Protein AF-A0A7C1RLZ0-F1 (afdb_monomer_lite)

pLDDT: mean 83.34, std 13.03, range [57.53, 97.75]

Secondary structure (DSSP, 8-state):
-HHHHHHTT---SS-HHHHHHHHH-------HHHHHHH----SS-HHHHHHHHHHHHHHHT--

Foldseek 3Di:
DVVVCVVVVHDPPDDPVRVVCVPVDDDDDDCVVCCVPVVDDDPDDPVRVVVVVVVVCVVVVVD

Radius of gyration: 18.3 Å; chains: 1; bounding box: 40×30×37 Å

Sequence (63 aa):
MELVGKLFGFRPPFKHDTIDWMTKKLWYSDVSKARKVLKYVPKFSLDEGIKKTVDYYKKKGYL

Structure (mmCIF, N/CA/C/O b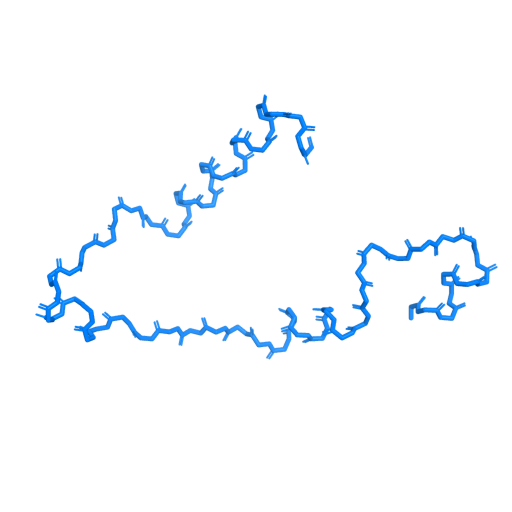ackbone):
data_AF-A0A7C1RLZ0-F1
#
_entry.id   AF-A0A7C1RLZ0-F1
#
loop_
_atom_site.group_PDB
_atom_site.id
_atom_site.type_symbol
_atom_site.label_atom_id
_atom_site.label_alt_id
_atom_site.label_comp_id
_atom_site.label_asym_id
_atom_site.label_entity_id
_atom_site.label_seq_id
_atom_site.pdbx_PDB_ins_code
_atom_site.Cartn_x
_atom_site.Cartn_y
_atom_site.Cartn_z
_atom_site.occupancy
_atom_site.B_iso_or_equiv
_atom_site.auth_seq_id
_atom_site.auth_comp_id
_atom_site.auth_asym_id
_atom_site.auth_atom_id
_atom_site.pdbx_PDB_model_num
ATOM 1 N N . MET A 1 1 ? -16.816 -17.540 10.862 1.00 58.06 1 MET A N 1
ATOM 2 C CA . MET A 1 1 ? -16.997 -16.183 11.430 1.00 58.06 1 MET A CA 1
ATOM 3 C C . MET A 1 1 ? -18.386 -15.599 11.191 1.00 58.06 1 MET A C 1
ATOM 5 O O . MET A 1 1 ? -18.959 -15.079 12.136 1.00 58.06 1 MET A O 1
ATOM 9 N N . GLU A 1 2 ? -18.971 -15.707 9.992 1.00 57.75 2 GLU A N 1
ATOM 10 C CA . GLU A 1 2 ? -20.306 -15.126 9.735 1.00 57.75 2 GLU A CA 1
ATOM 11 C C . GLU A 1 2 ? -21.445 -15.754 10.555 1.00 57.75 2 GLU A C 1
ATOM 13 O O . GLU A 1 2 ? -22.347 -15.043 10.990 1.00 57.75 2 GLU A O 1
ATOM 18 N N . LEU A 1 3 ? -21.381 -17.066 10.814 1.00 57.53 3 LEU A N 1
ATOM 19 C CA . LEU A 1 3 ? -22.381 -17.769 11.627 1.00 57.53 3 LEU A CA 1
ATOM 20 C C . LEU A 1 3 ? -22.378 -17.281 13.088 1.00 57.53 3 LEU A C 1
ATOM 22 O O . LEU A 1 3 ? -23.431 -17.063 13.670 1.00 57.53 3 LEU A O 1
ATOM 26 N N . VAL A 1 4 ? -21.186 -17.041 13.646 1.00 60.62 4 VAL A N 1
ATOM 27 C CA . VAL A 1 4 ? -20.987 -16.544 15.018 1.00 60.62 4 VAL A CA 1
ATOM 28 C C . VAL A 1 4 ? -21.415 -15.079 15.130 1.00 60.62 4 VAL A C 1
ATOM 30 O O . VAL A 1 4 ? -22.132 -14.729 16.056 1.00 60.62 4 VAL A O 1
ATOM 33 N N . GLY A 1 5 ? -21.069 -14.226 14.160 1.00 61.28 5 GLY A N 1
ATOM 34 C CA . GLY A 1 5 ? -21.501 -12.822 14.162 1.00 61.28 5 GLY A CA 1
ATOM 35 C C . GLY A 1 5 ? -23.023 -12.650 14.079 1.00 61.28 5 GLY A C 1
ATOM 36 O O . GLY A 1 5 ? -23.593 -11.810 14.772 1.00 61.28 5 GLY A O 1
ATOM 37 N N . LYS A 1 6 ? -23.709 -13.503 13.300 1.00 61.28 6 LYS A N 1
ATOM 38 C CA . LYS A 1 6 ? -25.182 -13.533 13.254 1.00 61.28 6 LYS A CA 1
ATOM 39 C C . LYS A 1 6 ? -25.808 -14.023 14.564 1.00 61.28 6 LYS A C 1
ATOM 41 O O . LYS A 1 6 ? -26.855 -13.509 14.939 1.00 61.28 6 LYS A O 1
ATOM 46 N N . LEU A 1 7 ? -25.176 -14.980 15.248 1.00 62.47 7 LEU A N 1
ATOM 47 C CA . LEU A 1 7 ? -25.672 -15.543 16.511 1.00 62.47 7 LEU A CA 1
ATOM 48 C C . LEU A 1 7 ? -25.432 -14.612 17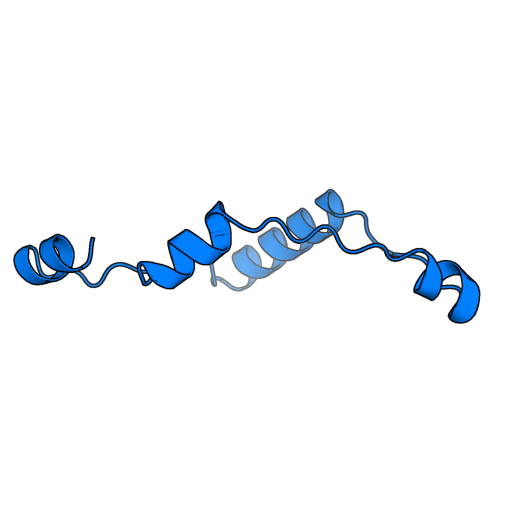.716 1.00 62.47 7 LEU A C 1
ATOM 50 O O . LEU A 1 7 ? -26.251 -14.565 18.624 1.00 62.47 7 LEU A O 1
ATOM 54 N N . PHE A 1 8 ? -24.325 -13.862 17.710 1.00 67.69 8 PHE A N 1
ATOM 55 C CA . PHE A 1 8 ? -23.892 -12.986 18.810 1.00 67.69 8 PHE A CA 1
ATOM 56 C C . PHE A 1 8 ? -24.109 -11.485 18.535 1.00 67.69 8 PHE A C 1
ATOM 58 O O . PHE A 1 8 ? -23.600 -10.643 19.270 1.00 67.69 8 PHE A O 1
ATOM 65 N N . GLY A 1 9 ? -24.858 -11.129 17.485 1.00 64.31 9 GLY A N 1
ATOM 66 C CA . GLY A 1 9 ? -25.313 -9.755 17.240 1.00 64.31 9 GLY A CA 1
ATOM 67 C C . GLY A 1 9 ? -24.228 -8.747 16.841 1.00 64.31 9 GLY A C 1
ATOM 68 O O . GLY A 1 9 ? -24.501 -7.549 16.830 1.00 64.31 9 GLY A O 1
ATOM 69 N N . PHE A 1 10 ? -23.020 -9.193 16.480 1.00 70.75 10 PHE A N 1
ATOM 70 C CA . PHE A 1 10 ? -21.964 -8.309 15.982 1.00 70.75 10 PHE A CA 1
ATOM 71 C C . PHE A 1 10 ? -21.651 -8.601 14.514 1.00 70.75 10 PHE A C 1
ATOM 73 O O . PHE A 1 10 ? -21.526 -9.749 14.083 1.00 70.75 10 PHE A O 1
ATOM 80 N N . ARG A 1 11 ? -21.491 -7.542 13.716 1.00 59.59 11 ARG A N 1
ATOM 81 C CA . ARG A 1 11 ? -20.995 -7.672 12.345 1.00 59.59 11 ARG A CA 1
ATOM 82 C C . ARG A 1 11 ? -19.469 -7.764 12.401 1.00 59.59 11 ARG A C 1
ATOM 84 O O . ARG A 1 11 ? -18.847 -6.812 12.871 1.00 59.59 11 ARG A O 1
ATOM 91 N N . PRO A 1 12 ? -18.845 -8.867 11.951 1.00 68.94 12 PRO A N 1
ATOM 92 C CA . PRO A 1 12 ? -17.394 -8.923 11.886 1.00 68.94 12 PRO A CA 1
ATOM 93 C C . PRO A 1 12 ? -16.877 -7.807 10.960 1.00 68.94 12 PRO A C 1
ATOM 95 O O . PRO A 1 12 ? -17.488 -7.555 9.918 1.00 68.94 12 PRO A O 1
ATOM 98 N N . PRO A 1 13 ? -15.765 -7.139 11.319 1.00 73.56 13 PRO A N 1
ATOM 99 C CA . PRO A 1 13 ? -15.261 -5.980 10.578 1.00 73.56 13 PRO A CA 1
ATOM 100 C C . PRO A 1 13 ? -14.795 -6.333 9.159 1.00 73.56 13 PRO A C 1
ATOM 102 O O . PRO A 1 13 ? -14.738 -5.464 8.294 1.00 73.56 13 PRO A O 1
ATOM 105 N N . PHE A 1 14 ? -14.508 -7.612 8.899 1.00 76.12 14 PHE A N 1
ATOM 106 C CA . PHE A 1 14 ? -14.090 -8.114 7.596 1.00 76.12 14 PHE A CA 1
ATOM 107 C C . PHE A 1 14 ? -14.893 -9.353 7.200 1.00 76.12 14 PHE A C 1
ATOM 109 O O . PHE A 1 14 ?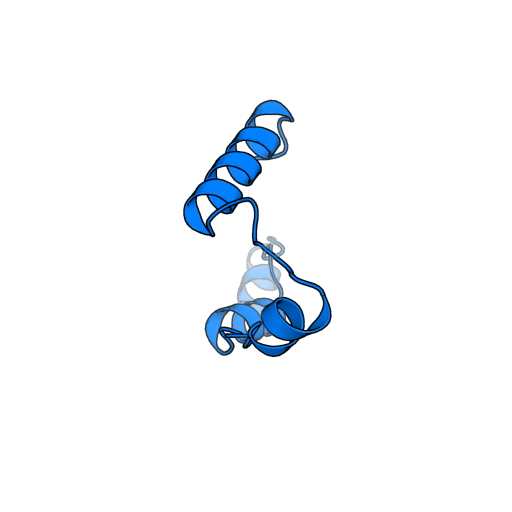 -15.210 -10.204 8.036 1.00 76.12 14 PHE A O 1
ATOM 116 N N . LYS A 1 15 ? -15.193 -9.465 5.902 1.00 82.69 15 LYS A N 1
ATOM 117 C CA . LYS A 1 15 ? -15.775 -10.675 5.310 1.00 82.69 15 LYS A CA 1
ATOM 118 C C . LYS A 1 15 ? -14.733 -11.790 5.266 1.00 82.69 15 LYS A C 1
ATOM 120 O O . LYS A 1 15 ? -13.536 -11.521 5.178 1.00 82.69 15 LYS A O 1
ATOM 125 N N . HIS A 1 16 ? -15.195 -13.037 5.272 1.00 80.94 16 HIS A N 1
ATOM 126 C CA . HIS A 1 16 ? -14.316 -14.207 5.203 1.00 80.94 16 HIS A CA 1
ATOM 127 C C . HIS A 1 16 ? -13.376 -14.158 3.987 1.00 80.94 16 HIS A C 1
ATOM 129 O O . HIS A 1 16 ? -12.169 -14.300 4.144 1.00 80.94 16 HIS A O 1
ATOM 135 N N . ASP A 1 17 ? -13.905 -13.836 2.806 1.00 83.19 17 ASP A N 1
ATOM 136 C CA . ASP A 1 17 ? -13.113 -13.747 1.571 1.00 83.19 17 ASP A CA 1
ATOM 137 C C . ASP A 1 17 ? -12.028 -12.666 1.637 1.00 83.19 17 ASP A C 1
ATOM 139 O O . ASP A 1 17 ? -10.948 -12.821 1.073 1.00 83.19 17 ASP A O 1
ATOM 143 N N . THR A 1 18 ? -12.288 -11.572 2.360 1.00 83.06 18 THR A N 1
ATOM 144 C CA . THR A 1 18 ? -11.305 -10.508 2.589 1.00 83.06 18 THR A CA 1
ATOM 145 C C . THR A 1 18 ? -10.153 -11.013 3.453 1.00 83.06 18 THR A C 1
ATOM 147 O O . THR A 1 18 ? -8.995 -10.752 3.138 1.00 83.06 18 THR A O 1
ATOM 150 N N . ILE A 1 19 ? -10.453 -1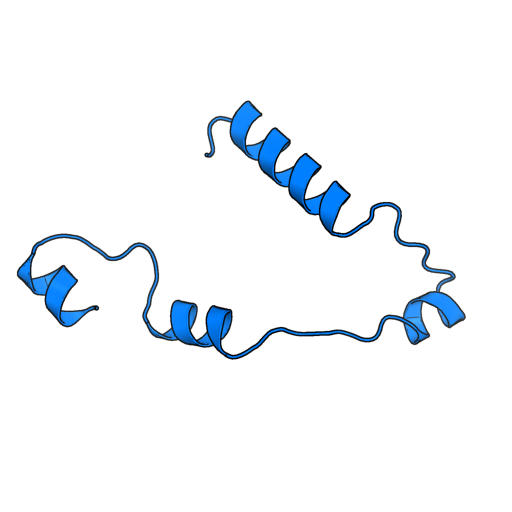1.780 4.504 1.00 81.75 19 ILE A N 1
ATOM 151 C CA . ILE A 1 19 ? -9.437 -12.411 5.358 1.00 81.75 19 ILE A CA 1
ATOM 152 C C . ILE A 1 19 ? -8.624 -13.428 4.549 1.00 81.75 19 ILE A C 1
ATOM 154 O O . ILE A 1 19 ? -7.395 -13.409 4.595 1.00 81.75 19 ILE A O 1
ATOM 158 N N . ASP A 1 20 ? -9.292 -14.272 3.763 1.00 83.69 20 ASP A N 1
ATOM 159 C CA . ASP A 1 20 ? -8.643 -15.264 2.903 1.00 83.69 20 ASP A CA 1
ATOM 160 C C . ASP A 1 20 ? -7.718 -14.610 1.870 1.00 83.69 20 ASP A C 1
ATOM 162 O O . ASP A 1 20 ? -6.586 -15.052 1.674 1.00 83.69 20 ASP A O 1
ATOM 166 N N . TRP A 1 21 ? -8.158 -13.519 1.242 1.00 81.56 21 TRP A N 1
ATOM 167 C CA . TRP A 1 21 ? -7.342 -12.763 0.297 1.00 81.56 21 TRP A CA 1
ATOM 168 C C . TRP A 1 21 ? -6.107 -12.140 0.963 1.00 81.56 21 TRP A C 1
ATOM 170 O O . TRP A 1 21 ? -5.003 -12.288 0.437 1.00 81.56 21 TRP A O 1
ATOM 180 N N . MET A 1 22 ? -6.269 -11.508 2.133 1.00 80.81 22 MET A N 1
ATOM 181 C CA . MET A 1 22 ? -5.167 -10.860 2.861 1.00 80.81 22 MET A CA 1
ATOM 182 C C . MET A 1 22 ? -4.136 -11.857 3.406 1.00 80.81 22 MET A C 1
ATOM 184 O O . MET A 1 22 ? -2.959 -11.525 3.500 1.00 80.81 22 MET A O 1
ATOM 188 N N . THR A 1 23 ? -4.559 -13.070 3.770 1.00 79.88 23 THR A N 1
ATOM 189 C CA . THR A 1 23 ? -3.685 -14.073 4.405 1.00 79.88 23 THR A CA 1
ATOM 190 C C . THR A 1 23 ? -3.000 -15.002 3.408 1.00 79.88 23 THR A C 1
ATOM 192 O O . THR A 1 23 ? -1.877 -15.434 3.655 1.00 79.88 23 THR A O 1
ATOM 195 N N . LYS A 1 24 ? -3.639 -15.310 2.272 1.00 75.69 24 LYS A N 1
ATOM 196 C CA . LYS A 1 24 ? -3.121 -16.291 1.303 1.00 75.69 24 LYS A CA 1
ATOM 197 C C . LYS A 1 24 ? -2.294 -15.671 0.175 1.00 75.69 24 LYS A C 1
ATOM 199 O O . LYS A 1 24 ? -1.594 -16.406 -0.517 1.00 75.69 24 LYS A O 1
ATOM 204 N N . LYS A 1 25 ? -2.373 -14.354 -0.060 1.00 65.00 25 LYS A N 1
ATOM 205 C CA . LYS A 1 25 ? -1.705 -13.700 -1.199 1.00 65.00 25 LYS A CA 1
ATOM 206 C C . LYS A 1 25 ? -0.896 -12.476 -0.776 1.00 65.00 25 LYS A C 1
ATOM 208 O O . LYS A 1 25 ? -1.373 -11.348 -0.850 1.00 65.00 25 LYS A O 1
ATOM 213 N N . LEU A 1 26 ? 0.372 -12.689 -0.434 1.00 69.06 26 LEU A N 1
ATOM 214 C CA . LEU A 1 26 ? 1.359 -11.610 -0.454 1.00 69.06 26 LEU A CA 1
ATOM 215 C C . LEU A 1 26 ? 1.775 -11.369 -1.910 1.00 69.06 26 LEU A C 1
ATOM 217 O O . LEU A 1 26 ? 2.420 -12.210 -2.534 1.00 69.06 26 LEU A O 1
ATOM 221 N N . TRP A 1 27 ? 1.360 -10.235 -2.472 1.00 69.56 27 TRP A N 1
ATOM 222 C CA . TRP A 1 27 ? 1.741 -9.841 -3.827 1.00 69.56 27 TRP A CA 1
ATOM 223 C C . TRP A 1 27 ? 3.120 -9.184 -3.798 1.00 69.56 27 TRP A C 1
ATOM 225 O O . TRP A 1 27 ? 3.250 -8.000 -3.491 1.00 69.56 27 TRP A O 1
ATOM 235 N N . TYR A 1 28 ? 4.153 -9.953 -4.136 1.00 71.88 28 TYR A N 1
ATOM 236 C CA . TYR A 1 28 ? 5.474 -9.406 -4.426 1.00 71.88 28 TYR A CA 1
ATOM 237 C C . TYR A 1 28 ? 5.531 -9.016 -5.902 1.00 71.88 28 TYR A C 1
ATOM 239 O O . TYR A 1 28 ? 5.622 -9.870 -6.782 1.00 71.88 28 TYR A O 1
ATOM 247 N N . SER A 1 29 ? 5.445 -7.718 -6.177 1.00 76.81 29 SER A N 1
ATOM 248 C CA . SER A 1 29 ? 5.536 -7.188 -7.538 1.00 76.81 29 SER A CA 1
ATOM 249 C C . SER A 1 29 ? 6.980 -6.819 -7.875 1.00 76.81 29 SER A C 1
ATOM 251 O O . SER A 1 29 ? 7.598 -6.025 -7.163 1.00 76.81 29 SER A O 1
ATOM 253 N N . ASP A 1 30 ? 7.509 -7.340 -8.985 1.00 85.12 30 ASP A N 1
ATOM 254 C CA . ASP A 1 30 ? 8.788 -6.874 -9.527 1.00 85.12 30 ASP A CA 1
ATOM 255 C C . ASP A 1 30 ? 8.631 -5.474 -10.137 1.00 85.12 30 ASP A C 1
ATOM 257 O O . ASP A 1 30 ? 7.822 -5.240 -11.037 1.00 85.12 30 ASP A O 1
ATOM 261 N N . VAL A 1 31 ? 9.437 -4.529 -9.654 1.00 89.19 31 VAL A N 1
ATOM 262 C CA . VAL A 1 31 ? 9.438 -3.132 -10.120 1.00 89.19 31 VAL A CA 1
ATOM 263 C C . VAL A 1 31 ? 10.615 -2.821 -11.049 1.00 89.19 31 VAL A C 1
ATOM 265 O O . VAL A 1 31 ? 10.833 -1.660 -11.410 1.00 89.19 31 VAL A O 1
ATOM 268 N N . SER A 1 32 ? 11.387 -3.830 -11.464 1.00 92.44 32 SER A N 1
ATOM 269 C CA . SER A 1 32 ? 12.628 -3.643 -12.224 1.00 92.44 32 SER A CA 1
ATOM 270 C C . SER A 1 32 ? 12.383 -2.960 -13.572 1.00 92.44 32 SER A C 1
ATOM 272 O O . SER A 1 32 ? 13.133 -2.062 -13.966 1.00 92.44 32 SER A O 1
ATOM 274 N N . LYS A 1 33 ? 11.271 -3.282 -14.249 1.00 94.38 33 LYS A N 1
ATOM 275 C CA . LYS A 1 33 ? 10.868 -2.619 -15.504 1.00 94.38 33 LYS A CA 1
ATOM 276 C C . LYS A 1 33 ? 10.635 -1.116 -15.320 1.00 94.38 33 LYS A C 1
ATOM 278 O O . LYS A 1 33 ? 11.122 -0.320 -16.123 1.00 94.38 33 LYS A O 1
ATOM 283 N N . ALA A 1 34 ? 9.935 -0.723 -14.256 1.00 93.56 34 ALA A N 1
ATOM 284 C CA . ALA A 1 34 ? 9.656 0.681 -13.958 1.00 93.56 34 ALA A CA 1
ATOM 285 C C . ALA A 1 34 ? 10.947 1.455 -13.649 1.00 93.56 34 ALA A C 1
ATOM 287 O O . ALA A 1 34 ? 11.136 2.566 -14.144 1.00 93.56 34 ALA A O 1
ATOM 288 N N . ARG A 1 35 ? 11.884 0.844 -12.912 1.00 93.31 35 ARG A N 1
ATOM 289 C CA . ARG A 1 35 ? 13.212 1.428 -12.660 1.00 93.31 35 ARG A CA 1
ATOM 290 C C . ARG A 1 35 ? 13.984 1.667 -13.959 1.00 93.31 35 ARG A C 1
ATOM 292 O O . ARG A 1 35 ? 14.575 2.727 -14.137 1.00 93.31 35 ARG A O 1
ATOM 299 N N . LYS A 1 36 ? 13.954 0.708 -14.891 1.00 96.19 36 LYS A N 1
ATOM 300 C CA . LYS A 1 36 ? 14.697 0.794 -16.158 1.00 96.19 36 LYS A CA 1
ATOM 301 C C . LYS A 1 36 ? 14.127 1.850 -17.107 1.00 96.19 36 LYS A C 1
ATOM 303 O O . LYS A 1 36 ? 14.891 2.671 -17.621 1.00 96.19 36 LYS A O 1
ATOM 308 N N . VAL A 1 37 ? 12.813 1.800 -17.337 1.00 97.62 37 VAL A N 1
ATOM 309 C CA . VAL A 1 37 ? 12.119 2.586 -18.373 1.00 97.62 37 VAL A CA 1
ATOM 310 C C . VAL A 1 37 ? 11.754 3.976 -17.873 1.00 97.62 37 VAL A C 1
ATOM 312 O O . VAL A 1 37 ? 12.023 4.959 -18.550 1.00 97.62 37 VAL A O 1
ATOM 315 N N . LEU A 1 38 ? 11.180 4.065 -16.673 1.00 96.00 38 LEU A N 1
ATOM 316 C CA . LEU A 1 38 ? 10.661 5.320 -16.125 1.00 96.00 38 LEU A CA 1
ATOM 317 C C . LEU A 1 38 ? 11.665 6.024 -15.210 1.00 96.00 38 LEU A C 1
ATOM 319 O O . LEU A 1 38 ? 11.338 7.054 -14.632 1.00 96.00 38 LEU A O 1
ATOM 323 N N . LYS A 1 39 ? 12.858 5.439 -15.018 1.00 95.25 39 LYS A N 1
ATOM 324 C CA . LYS A 1 39 ? 13.831 5.880 -14.003 1.00 95.25 39 LYS A CA 1
ATOM 325 C C . LYS A 1 39 ? 13.185 6.009 -12.622 1.00 95.25 39 LYS A C 1
ATOM 327 O O . LYS A 1 39 ? 13.527 6.890 -11.840 1.00 95.25 39 LYS A O 1
ATOM 332 N N . TYR A 1 40 ? 12.228 5.125 -12.331 1.00 93.50 40 TYR A N 1
ATOM 333 C CA . TYR A 1 40 ? 11.496 5.156 -11.076 1.00 93.50 40 TYR A CA 1
ATOM 334 C C . TYR A 1 40 ? 12.443 4.900 -9.902 1.00 93.50 40 TYR A C 1
ATOM 336 O O . TYR A 1 40 ? 13.086 3.849 -9.824 1.00 93.50 40 TYR A O 1
ATOM 344 N N . VAL A 1 41 ? 12.491 5.851 -8.973 1.00 92.00 41 VAL A N 1
ATOM 345 C CA . VAL A 1 41 ? 13.206 5.724 -7.704 1.00 92.00 41 VAL A CA 1
ATOM 346 C C . VAL A 1 41 ? 12.175 5.843 -6.580 1.00 92.00 41 VAL A C 1
ATOM 348 O O . VAL A 1 41 ? 11.561 6.905 -6.435 1.00 92.00 41 VAL A O 1
ATOM 351 N N . PRO A 1 42 ? 11.930 4.771 -5.802 1.00 88.69 42 PRO A N 1
ATOM 352 C CA . PRO A 1 42 ? 11.026 4.846 -4.665 1.00 88.69 42 PRO A CA 1
ATOM 353 C C . PRO A 1 42 ? 11.586 5.837 -3.645 1.00 88.69 42 PRO A C 1
ATOM 355 O O . PRO A 1 42 ? 12.727 5.713 -3.209 1.00 88.69 42 PRO A O 1
ATOM 358 N N . LYS A 1 43 ? 10.774 6.838 -3.298 1.00 92.00 43 LYS A N 1
ATOM 359 C CA . LYS A 1 43 ? 11.159 7.924 -2.382 1.00 92.00 43 LYS A CA 1
ATOM 360 C C . LYS A 1 43 ? 11.203 7.494 -0.918 1.00 92.00 43 LYS A C 1
ATOM 362 O O . LYS A 1 43 ? 11.872 8.144 -0.129 1.00 92.00 43 LYS A O 1
ATOM 367 N N . PHE A 1 44 ? 10.467 6.441 -0.575 1.00 93.31 44 PHE A N 1
ATOM 368 C CA . PHE A 1 44 ? 10.333 5.928 0.783 1.00 93.31 44 PHE A CA 1
ATOM 369 C C . PHE A 1 44 ? 10.538 4.418 0.767 1.00 93.31 44 PHE A C 1
ATOM 371 O O . PHE A 1 44 ? 10.122 3.746 -0.185 1.00 93.31 44 PHE A O 1
ATOM 378 N N . SER A 1 45 ? 11.162 3.888 1.818 1.00 90.88 45 SER A N 1
ATOM 379 C CA . SER A 1 45 ? 11.139 2.447 2.070 1.00 90.88 45 SER A CA 1
ATOM 380 C C . SER A 1 45 ? 9.730 2.003 2.470 1.00 90.88 45 SER A C 1
ATOM 382 O O . SER A 1 45 ? 8.870 2.826 2.800 1.00 90.88 45 SER A O 1
ATOM 384 N N . LEU A 1 46 ? 9.488 0.690 2.451 1.00 87.56 46 LEU A N 1
ATOM 385 C CA . LEU A 1 46 ? 8.216 0.143 2.918 1.00 87.56 46 LEU A CA 1
ATOM 386 C C . LEU A 1 46 ? 7.966 0.514 4.388 1.00 87.56 46 LEU A C 1
ATOM 388 O O . LEU A 1 46 ? 6.903 1.045 4.702 1.00 87.56 46 LEU A O 1
ATOM 392 N N . ASP A 1 47 ? 8.961 0.324 5.258 1.00 93.56 47 ASP A N 1
ATOM 393 C CA . ASP A 1 47 ? 8.866 0.653 6.686 1.00 93.56 47 ASP A CA 1
ATOM 394 C C . ASP A 1 47 ? 8.584 2.139 6.928 1.00 93.56 47 ASP A C 1
ATOM 396 O O . ASP A 1 47 ? 7.724 2.503 7.734 1.00 93.56 47 ASP A O 1
ATOM 400 N N . GLU A 1 48 ? 9.270 3.019 6.194 1.00 96.69 48 GLU A N 1
ATOM 401 C CA . GLU A 1 48 ? 9.061 4.460 6.304 1.00 96.69 48 GLU A CA 1
ATOM 402 C C . GLU A 1 48 ? 7.654 4.855 5.836 1.00 96.69 48 GLU A C 1
ATOM 404 O O . GLU A 1 48 ? 6.970 5.640 6.500 1.00 96.69 48 GLU A O 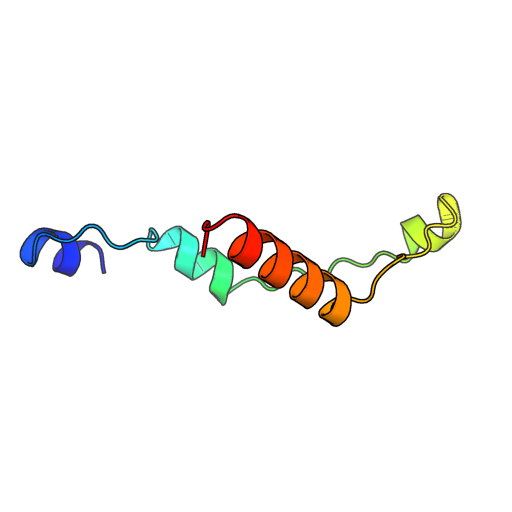1
ATOM 409 N N . GLY A 1 49 ? 7.203 4.285 4.715 1.00 94.94 49 GLY A N 1
ATOM 410 C CA . GLY A 1 49 ? 5.863 4.499 4.178 1.00 94.94 49 GLY A CA 1
ATOM 411 C C . GLY A 1 49 ? 4.771 4.054 5.151 1.00 94.94 49 GLY A C 1
ATOM 412 O O . GLY A 1 49 ? 3.820 4.806 5.387 1.00 94.94 49 GLY A O 1
ATOM 413 N N . ILE A 1 50 ? 4.928 2.879 5.769 1.00 94.69 50 ILE A N 1
ATOM 414 C CA . ILE A 1 50 ? 4.004 2.360 6.786 1.00 94.69 50 ILE A CA 1
ATOM 415 C C . ILE A 1 50 ? 3.951 3.314 7.979 1.00 94.69 50 ILE A C 1
ATOM 417 O O . ILE A 1 50 ? 2.863 3.752 8.357 1.00 94.69 50 ILE A O 1
ATOM 421 N N . LYS A 1 51 ? 5.108 3.700 8.531 1.00 97.12 51 LYS A N 1
ATOM 422 C CA . LYS A 1 51 ? 5.178 4.598 9.691 1.00 97.12 51 LYS A CA 1
ATOM 423 C C . LYS A 1 51 ? 4.479 5.931 9.421 1.00 97.12 51 LYS A C 1
ATOM 425 O O . LYS A 1 51 ? 3.608 6.334 10.188 1.00 97.12 51 LYS A O 1
ATOM 430 N N . LYS A 1 52 ? 4.793 6.576 8.293 1.00 96.62 52 LYS A N 1
ATOM 431 C CA . LYS A 1 52 ? 4.168 7.849 7.892 1.00 96.62 52 LYS A CA 1
ATOM 432 C C . LYS A 1 52 ? 2.656 7.728 7.720 1.00 96.62 52 LYS A C 1
ATOM 434 O O . LYS A 1 52 ? 1.925 8.641 8.100 1.00 96.62 52 LYS A O 1
ATOM 439 N N . THR A 1 53 ? 2.193 6.609 7.168 1.00 96.31 53 THR A N 1
ATOM 440 C CA . THR A 1 53 ? 0.763 6.351 6.974 1.00 96.31 53 THR A CA 1
ATOM 441 C C . THR A 1 53 ? 0.053 6.187 8.315 1.00 96.31 53 THR A C 1
ATOM 443 O O . THR A 1 53 ? -0.942 6.863 8.561 1.00 96.31 53 THR A O 1
ATOM 446 N N . VAL A 1 54 ? 0.585 5.366 9.224 1.00 96.81 54 VAL A N 1
ATOM 447 C CA . VAL A 1 54 ? 0.004 5.176 10.565 1.00 96.81 54 VAL A CA 1
ATOM 448 C C . VAL A 1 54 ? -0.044 6.494 11.339 1.00 96.81 54 VAL A C 1
ATOM 450 O O . VAL A 1 54 ? -1.078 6.833 11.916 1.00 96.81 54 VAL A O 1
ATOM 453 N N . ASP A 1 55 ? 1.042 7.270 11.313 1.00 97.75 55 ASP A N 1
ATOM 454 C CA . ASP A 1 55 ? 1.114 8.562 11.998 1.00 97.75 55 ASP A CA 1
ATOM 455 C C . ASP A 1 55 ? 0.076 9.557 11.456 1.00 97.75 55 ASP A C 1
ATOM 457 O O . ASP A 1 55 ? -0.533 10.302 12.227 1.00 97.75 55 ASP A O 1
ATOM 461 N N . TYR A 1 56 ? -0.163 9.562 10.140 1.00 97.56 56 TYR A N 1
ATOM 462 C CA . TYR A 1 56 ? -1.214 10.375 9.528 1.00 97.56 56 TYR A CA 1
ATOM 463 C C . TYR A 1 56 ? -2.606 9.986 10.040 1.00 97.56 56 TYR A C 1
ATOM 465 O O . TYR A 1 56 ? -3.373 10.863 10.441 1.00 97.56 56 TYR A O 1
ATOM 473 N N . TYR A 1 57 ? -2.925 8.689 10.068 1.00 97.06 57 TYR A N 1
ATOM 474 C CA . TYR A 1 57 ? -4.240 8.201 10.497 1.00 97.06 57 TYR A CA 1
ATOM 475 C C . TYR A 1 57 ? -4.519 8.538 11.965 1.00 97.06 57 TYR A C 1
ATOM 477 O O . TYR A 1 57 ? -5.597 9.046 12.277 1.00 97.06 57 TYR A O 1
ATOM 485 N N . LYS A 1 58 ? -3.522 8.367 12.843 1.00 97.00 58 LYS A N 1
ATOM 486 C CA . LYS A 1 58 ? -3.614 8.768 14.256 1.00 97.00 58 LYS A CA 1
ATOM 487 C C . LYS A 1 58 ? -3.883 10.264 14.409 1.00 97.00 58 LYS A C 1
ATOM 489 O O . LYS A 1 58 ? -4.780 10.658 15.144 1.00 97.00 58 LYS A O 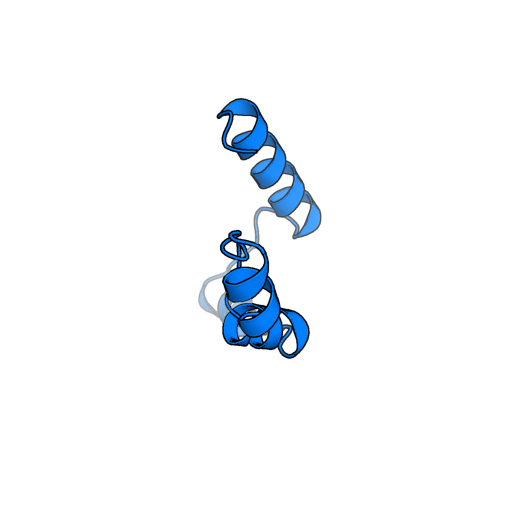1
ATOM 494 N N . LYS A 1 59 ? -3.157 11.113 13.672 1.00 97.38 59 LYS A N 1
ATOM 495 C CA . LYS A 1 59 ? -3.354 12.576 13.711 1.00 97.38 59 LYS A CA 1
ATOM 496 C C . LYS A 1 59 ? -4.741 13.012 13.245 1.00 97.38 59 LYS A C 1
ATOM 498 O O . LYS A 1 59 ? -5.207 14.072 13.649 1.00 97.38 59 LYS A O 1
ATOM 503 N N . LYS A 1 60 ? -5.376 12.235 12.369 1.00 96.31 60 LYS A N 1
ATOM 504 C CA . LYS A 1 60 ? -6.720 12.511 11.854 1.00 96.31 60 LYS A CA 1
ATOM 505 C C . LYS A 1 60 ? -7.843 11.908 12.701 1.00 96.31 60 LYS A C 1
ATOM 507 O O . LYS A 1 60 ? -8.999 12.191 12.409 1.00 96.31 60 LYS A O 1
ATOM 512 N N . GLY A 1 61 ? -7.520 11.116 13.727 1.00 94.06 61 GLY A N 1
ATOM 513 C CA . GLY A 1 61 ? -8.514 10.399 14.529 1.00 94.06 61 GLY A CA 1
ATOM 514 C C . GLY A 1 61 ? -9.221 9.283 13.755 1.00 94.06 61 GLY A C 1
ATOM 515 O O . GLY A 1 61 ? -10.369 8.970 14.046 1.00 94.06 61 GLY A O 1
ATOM 516 N N . TYR A 1 62 ? -8.566 8.724 12.731 1.00 88.88 62 TYR A N 1
ATOM 517 C CA . TYR A 1 62 ? -9.089 7.595 11.946 1.00 88.88 62 TYR A CA 1
ATOM 518 C C . TYR A 1 62 ? -8.663 6.232 12.499 1.00 88.88 62 TYR A C 1
ATOM 520 O O . TYR A 1 62 ? -9.114 5.204 11.994 1.00 88.88 62 TYR A O 1
ATOM 528 N N . LEU A 1 63 ? -7.763 6.233 13.484 1.00 81.31 63 LEU A N 1
ATOM 529 C CA . LEU A 1 63 ? -7.251 5.060 14.182 1.00 81.31 63 LEU A CA 1
ATOM 530 C C . LEU A 1 63 ? -7.378 5.256 15.690 1.00 81.31 63 LEU A C 1
ATOM 532 O O . LEU A 1 63 ? -7.195 6.418 16.123 1.00 81.31 63 LEU A O 1
#